Protein AF-A0A7W9HPJ2-F1 (afdb_monomer)

Sequence (156 aa):
MDQEAGVPGGTASNYFANRDDLLRQVGEYVHVRLAPSAQRLAKTMAAPPDKSLVERLLRDLLERLQVDRTGYLALLELRLEATRRPELQAALTKTISDNLEQNVRFHLDAGLPGDRTTVVSLYLAMSGMIVEHLTLPEVLPEDEMKELITALVDRT

Nearest PDB structures (foldseek):
  2qko-assembly1_A  TM=9.510E-01  e=1.483E-08  Rhodococcus jostii RHA1
  2np5-assembly3_D  TM=5.559E-01  e=4.036E-01  Rhodococcus jostii RHA1

Structure (mmCIF, N/CA/C/O backbone):
data_AF-A0A7W9HPJ2-F1
#
_entry.id   AF-A0A7W9HPJ2-F1
#
loop_
_atom_site.group_PDB
_atom_site.id
_atom_site.type_symbol
_atom_site.label_atom_id
_atom_site.label_alt_id
_atom_site.label_comp_id
_atom_site.label_asym_id
_atom_site.label_entity_id
_atom_site.label_seq_id
_atom_site.pdbx_PDB_ins_code
_atom_site.Cartn_x
_atom_site.Cartn_y
_atom_site.Cartn_z
_atom_site.occupancy
_atom_site.B_iso_or_equiv
_atom_site.auth_seq_id
_atom_site.auth_comp_id
_atom_site.auth_asym_id
_atom_site.auth_atom_id
_atom_site.pdbx_PDB_model_num
ATOM 1 N N . MET A 1 1 ? 22.615 -0.096 -14.822 1.00 64.62 1 MET A N 1
ATOM 2 C CA . MET A 1 1 ? 22.209 -1.192 -13.915 1.00 64.62 1 MET A CA 1
ATOM 3 C C . MET A 1 1 ? 23.375 -1.618 -13.049 1.00 64.62 1 MET A C 1
ATOM 5 O O . MET A 1 1 ? 23.322 -1.319 -11.871 1.00 64.62 1 MET A O 1
ATOM 9 N N . ASP A 1 2 ? 24.452 -2.176 -13.610 1.00 70.62 2 ASP A N 1
ATOM 10 C CA . ASP A 1 2 ? 25.622 -2.578 -12.803 1.00 70.62 2 ASP A CA 1
ATOM 11 C C . ASP A 1 2 ? 26.280 -1.414 -12.057 1.00 70.62 2 ASP A C 1
ATOM 13 O O . ASP A 1 2 ? 26.583 -1.518 -10.874 1.00 70.62 2 ASP A O 1
ATOM 17 N N . GLN A 1 3 ? 26.399 -0.265 -12.726 1.00 67.25 3 GLN A N 1
ATOM 18 C CA . GLN A 1 3 ? 26.944 0.957 -12.136 1.00 67.25 3 GLN A CA 1
ATOM 19 C C . GLN A 1 3 ? 26.090 1.499 -10.974 1.00 67.25 3 GLN A C 1
ATOM 21 O O . GLN A 1 3 ? 26.642 1.886 -9.952 1.00 67.25 3 GLN A O 1
ATOM 26 N N . GLU A 1 4 ? 24.759 1.471 -11.104 1.00 75.06 4 GLU A N 1
ATOM 27 C CA . GLU A 1 4 ? 23.815 1.885 -10.047 1.00 75.06 4 GLU A CA 1
ATOM 28 C C . GLU A 1 4 ? 23.811 0.908 -8.863 1.00 75.06 4 GLU A C 1
ATOM 30 O O . GLU A 1 4 ? 23.658 1.305 -7.714 1.00 75.06 4 GLU A O 1
ATOM 35 N N . ALA A 1 5 ? 24.010 -0.384 -9.134 1.00 65.69 5 ALA A N 1
ATOM 36 C CA . ALA A 1 5 ? 24.115 -1.418 -8.110 1.00 65.69 5 ALA A CA 1
ATOM 37 C C . ALA A 1 5 ? 25.520 -1.501 -7.476 1.00 65.69 5 ALA A C 1
ATOM 39 O O . ALA A 1 5 ? 25.726 -2.300 -6.565 1.00 65.69 5 ALA A O 1
ATOM 40 N N . GLY A 1 6 ? 26.489 -0.701 -7.945 1.00 67.12 6 GLY A N 1
ATOM 41 C CA . GLY A 1 6 ? 27.873 -0.729 -7.463 1.00 67.12 6 GLY A CA 1
ATOM 42 C C . GLY A 1 6 ? 28.598 -2.055 -7.723 1.00 67.12 6 GLY A C 1
ATOM 43 O O . GLY A 1 6 ? 29.572 -2.366 -7.039 1.00 67.12 6 GLY A O 1
ATOM 44 N N . VAL A 1 7 ? 28.120 -2.851 -8.683 1.00 65.25 7 VAL A N 1
ATOM 45 C CA . VAL A 1 7 ? 28.662 -4.176 -9.019 1.00 65.25 7 VAL A CA 1
ATOM 46 C C . VAL A 1 7 ? 29.488 -4.123 -10.310 1.00 65.25 7 VAL A C 1
ATOM 48 O O . VAL A 1 7 ? 29.329 -3.196 -11.111 1.00 65.25 7 VAL A O 1
ATOM 51 N N . PRO A 1 8 ? 30.380 -5.104 -10.550 1.00 80.62 8 PRO A N 1
ATOM 52 C CA . PRO A 1 8 ? 31.136 -5.179 -11.797 1.00 80.62 8 PRO A CA 1
ATOM 53 C C . PRO A 1 8 ? 30.229 -5.169 -13.035 1.00 80.62 8 PRO A C 1
ATOM 55 O O . PRO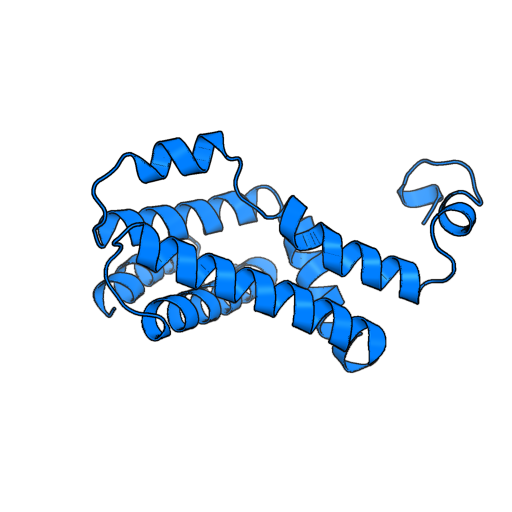 A 1 8 ? 29.143 -5.755 -13.034 1.00 80.62 8 PRO A O 1
ATOM 58 N N . GLY A 1 9 ? 30.695 -4.539 -14.114 1.00 65.56 9 GLY A N 1
ATOM 59 C CA . GLY A 1 9 ? 29.979 -4.523 -15.391 1.00 65.56 9 GLY A CA 1
ATOM 60 C C . GLY A 1 9 ? 29.732 -5.938 -15.926 1.00 65.56 9 GLY A C 1
ATOM 61 O O . GLY A 1 9 ? 30.637 -6.769 -15.924 1.00 65.56 9 GLY A O 1
ATOM 62 N N . GLY A 1 10 ? 28.505 -6.205 -16.375 1.00 75.81 10 GLY A N 1
ATOM 63 C CA . GLY A 1 10 ? 28.037 -7.515 -16.831 1.00 75.81 10 GLY A CA 1
ATOM 64 C C . GLY A 1 10 ? 27.334 -8.350 -15.756 1.00 75.81 10 GLY A C 1
ATOM 65 O O . GLY A 1 10 ? 26.808 -9.412 -16.081 1.00 75.81 10 GLY A O 1
ATOM 66 N N . THR A 1 11 ? 27.275 -7.891 -14.499 1.00 70.81 11 THR A N 1
ATOM 67 C CA . THR A 1 11 ? 26.613 -8.634 -13.411 1.00 70.81 11 THR A CA 1
ATOM 68 C C . THR A 1 11 ? 25.118 -8.793 -13.681 1.00 70.81 11 THR A C 1
ATOM 70 O O . THR A 1 11 ? 24.607 -9.904 -13.617 1.00 70.81 11 THR A O 1
ATOM 73 N N . ALA A 1 12 ? 24.414 -7.732 -14.068 1.00 67.19 12 ALA A N 1
ATOM 74 C CA . ALA A 1 12 ? 22.993 -7.777 -14.391 1.00 67.19 12 ALA A CA 1
ATOM 75 C C . ALA A 1 12 ? 22.700 -8.783 -15.512 1.00 67.19 12 ALA A C 1
ATOM 77 O O . ALA A 1 12 ? 21.758 -9.556 -15.395 1.00 67.19 12 ALA A O 1
ATOM 78 N N . SER A 1 13 ? 23.544 -8.850 -16.544 1.00 71.69 13 SER A N 1
ATOM 79 C CA . SER A 1 13 ? 23.391 -9.813 -17.643 1.00 71.69 13 SER A CA 1
ATOM 80 C C . SER A 1 13 ? 23.591 -11.275 -17.217 1.00 71.69 13 SER A C 1
ATOM 82 O O . SER A 1 13 ? 23.129 -12.172 -17.914 1.00 71.69 13 SER A O 1
ATOM 84 N N . ASN A 1 14 ? 24.254 -11.529 -16.080 1.00 73.25 14 ASN A N 1
ATOM 85 C CA . ASN A 1 14 ? 24.398 -12.874 -15.510 1.00 73.25 14 ASN A CA 1
ATOM 86 C C . ASN A 1 14 ? 23.179 -13.305 -14.677 1.00 73.25 14 ASN A C 1
ATOM 88 O O . ASN A 1 14 ? 22.970 -14.502 -14.494 1.00 73.25 14 ASN A O 1
ATOM 92 N N . TYR A 1 15 ? 22.400 -12.352 -14.157 1.00 69.19 15 TYR A N 1
ATOM 93 C CA . TYR A 1 15 ? 21.244 -12.617 -13.287 1.00 69.19 15 TYR A CA 1
ATOM 94 C C . TYR A 1 15 ? 19.893 -12.392 -13.976 1.00 69.19 15 TYR A C 1
ATOM 96 O O . TYR A 1 15 ? 18.887 -12.937 -13.527 1.00 69.19 15 TYR A O 1
ATOM 104 N N . PHE A 1 16 ? 19.866 -11.622 -15.064 1.00 75.56 16 PHE A N 1
ATOM 105 C CA . PHE A 1 16 ? 18.656 -11.286 -15.804 1.00 75.56 16 PHE A CA 1
ATOM 106 C C . PHE A 1 16 ? 18.867 -11.566 -17.284 1.00 75.56 16 PHE A C 1
ATOM 108 O O . PHE A 1 16 ? 19.753 -10.990 -17.919 1.00 75.56 16 PHE A O 1
ATOM 115 N N . ALA A 1 17 ? 18.020 -12.428 -17.848 1.00 73.12 17 ALA A N 1
ATOM 116 C CA . ALA A 1 17 ? 18.136 -12.819 -19.252 1.00 73.12 17 ALA A CA 1
ATOM 117 C C . ALA A 1 17 ? 17.894 -11.636 -20.209 1.00 73.12 17 ALA A C 1
ATOM 119 O O . ALA A 1 17 ? 18.455 -11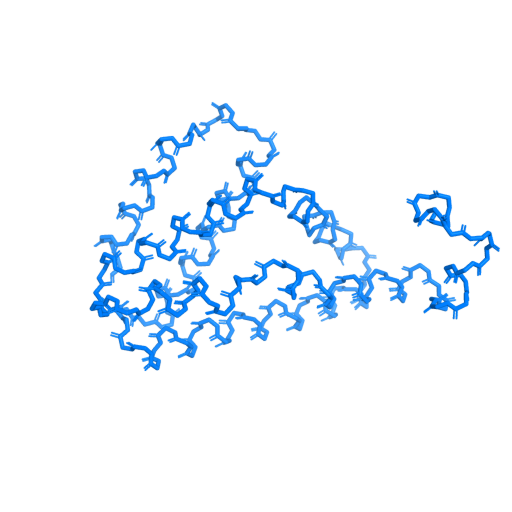.583 -21.303 1.00 73.12 17 ALA A O 1
ATOM 120 N N . ASN A 1 18 ? 17.045 -10.687 -19.805 1.00 75.06 18 ASN A N 1
ATOM 121 C CA . ASN A 1 18 ? 16.773 -9.433 -20.502 1.00 75.06 18 ASN A CA 1
ATOM 122 C C . ASN A 1 18 ? 16.097 -8.425 -19.545 1.00 75.06 18 ASN A C 1
ATOM 124 O O . ASN A 1 18 ? 15.850 -8.716 -18.373 1.00 75.06 18 ASN A O 1
ATOM 128 N N . ARG A 1 19 ? 15.781 -7.223 -20.048 1.00 74.69 19 ARG A N 1
ATOM 129 C CA . ARG A 1 19 ? 15.110 -6.165 -19.269 1.00 74.69 19 ARG A CA 1
ATOM 130 C C . ARG A 1 19 ? 13.745 -6.602 -18.725 1.00 74.69 19 ARG A C 1
ATOM 132 O O . ARG A 1 19 ? 13.355 -6.145 -17.656 1.00 74.69 19 ARG A O 1
ATOM 139 N N . ASP A 1 20 ? 13.034 -7.467 -19.435 1.00 70.06 20 ASP A N 1
ATOM 140 C CA . ASP A 1 20 ? 11.678 -7.881 -19.070 1.00 70.06 20 ASP A CA 1
ATOM 141 C C . ASP A 1 20 ? 11.717 -8.900 -17.932 1.00 70.06 20 ASP A C 1
ATOM 143 O O . ASP A 1 20 ? 10.932 -8.798 -16.991 1.00 70.06 20 ASP A O 1
ATOM 147 N N . ASP A 1 21 ? 12.710 -9.791 -17.947 1.00 73.44 21 ASP A N 1
ATOM 148 C CA . ASP A 1 21 ? 12.997 -10.711 -16.848 1.00 73.44 21 ASP A CA 1
ATOM 149 C C . ASP A 1 21 ? 13.376 -9.965 -15.559 1.00 73.44 21 ASP A C 1
ATOM 151 O O . ASP A 1 21 ? 12.863 -10.278 -14.484 1.00 73.44 21 ASP A O 1
ATOM 155 N N . LEU A 1 22 ? 14.182 -8.904 -15.661 1.00 77.69 22 LEU A N 1
ATOM 156 C CA . LEU A 1 22 ? 14.455 -8.025 -14.522 1.00 77.69 22 LEU A CA 1
ATOM 157 C C . LEU A 1 22 ? 13.177 -7.367 -13.986 1.00 77.69 22 LEU A C 1
ATOM 159 O O . LEU A 1 22 ? 12.919 -7.425 -12.787 1.00 77.69 22 LEU A O 1
ATOM 163 N N . LEU A 1 23 ? 12.377 -6.727 -14.847 1.00 73.25 23 LEU A N 1
ATOM 164 C CA . LEU A 1 23 ? 11.165 -6.021 -14.411 1.00 73.25 23 LEU A CA 1
ATOM 165 C C . LEU A 1 23 ? 10.155 -6.976 -13.764 1.00 73.25 23 LEU A C 1
ATOM 167 O O . LEU A 1 23 ? 9.526 -6.616 -12.768 1.00 73.25 23 LEU A O 1
ATOM 171 N N . ARG A 1 24 ? 10.044 -8.204 -14.284 1.00 74.19 24 ARG A N 1
ATOM 172 C CA . ARG A 1 24 ? 9.245 -9.277 -13.685 1.00 74.19 24 ARG A CA 1
ATOM 173 C C . ARG A 1 24 ? 9.730 -9.609 -12.272 1.00 74.19 24 ARG A C 1
ATOM 175 O O . ARG A 1 24 ? 8.927 -9.581 -11.343 1.00 74.19 24 ARG A O 1
ATOM 182 N N . GLN A 1 25 ? 11.029 -9.859 -12.093 1.00 74.50 25 GLN A N 1
ATOM 183 C CA . GLN A 1 25 ? 11.605 -10.184 -10.782 1.00 74.50 25 GLN A CA 1
ATOM 184 C C . GLN A 1 25 ? 11.470 -9.028 -9.776 1.00 74.50 25 GLN A C 1
ATOM 186 O O . GLN A 1 25 ? 11.180 -9.257 -8.601 1.00 74.50 25 GLN A O 1
ATOM 191 N N . VAL A 1 26 ? 11.601 -7.772 -10.219 1.00 76.88 26 VAL A N 1
ATOM 192 C CA . VAL A 1 26 ? 11.339 -6.606 -9.356 1.00 76.88 26 VAL A CA 1
ATOM 193 C C . VAL A 1 26 ? 9.861 -6.549 -8.951 1.00 76.88 26 VAL A C 1
ATOM 195 O O . VAL A 1 26 ? 9.565 -6.307 -7.780 1.00 76.88 26 VAL A O 1
ATOM 198 N N . GLY A 1 27 ? 8.933 -6.819 -9.876 1.00 68.75 27 GLY A N 1
ATOM 199 C CA . GLY A 1 27 ? 7.497 -6.895 -9.586 1.00 68.75 27 GLY A CA 1
ATOM 200 C C . GLY A 1 27 ? 7.126 -7.983 -8.569 1.00 68.75 27 GLY A C 1
ATOM 201 O O . GLY A 1 27 ? 6.198 -7.797 -7.785 1.00 68.75 27 GLY A O 1
ATOM 202 N N . GLU A 1 28 ? 7.867 -9.091 -8.530 1.00 71.50 28 GLU A N 1
ATOM 203 C CA . GLU A 1 28 ? 7.722 -10.145 -7.514 1.00 71.50 28 GLU A CA 1
ATOM 204 C C . GLU A 1 28 ? 8.303 -9.716 -6.152 1.00 71.50 28 GLU A C 1
ATOM 206 O O . GLU A 1 28 ? 7.688 -9.944 -5.109 1.00 71.50 28 GLU A O 1
ATOM 211 N N . TYR A 1 29 ? 9.458 -9.043 -6.143 1.00 75.25 29 TYR A N 1
ATOM 212 C CA . TYR A 1 29 ? 10.165 -8.676 -4.910 1.00 75.25 29 TYR A CA 1
ATOM 213 C C . TYR A 1 29 ? 9.600 -7.436 -4.199 1.00 75.25 29 TYR A C 1
ATOM 215 O O . TYR A 1 29 ? 9.707 -7.315 -2.975 1.00 75.25 29 TYR A O 1
ATOM 223 N N . VAL A 1 30 ? 8.984 -6.503 -4.931 1.00 71.88 30 VAL A N 1
ATOM 224 C CA . VAL A 1 30 ? 8.523 -5.220 -4.374 1.00 71.88 30 VAL A CA 1
ATOM 225 C C . VAL A 1 30 ? 7.557 -5.402 -3.198 1.00 71.88 30 VAL A C 1
ATOM 227 O O . VAL A 1 30 ? 7.656 -4.686 -2.207 1.00 71.88 30 VAL A O 1
ATOM 230 N N . HIS A 1 31 ? 6.697 -6.422 -3.222 1.00 68.56 31 HIS A N 1
ATOM 231 C CA . HIS A 1 31 ? 5.788 -6.707 -2.109 1.00 68.56 31 HIS A CA 1
ATOM 232 C C . HIS A 1 31 ? 6.500 -7.242 -0.862 1.00 68.56 31 HIS A C 1
ATOM 234 O O . HIS A 1 31 ? 6.098 -6.907 0.250 1.00 68.56 31 HIS A O 1
ATOM 240 N N . VAL A 1 32 ? 7.577 -8.017 -1.029 1.00 71.62 32 VAL A N 1
ATOM 241 C CA . VAL A 1 32 ? 8.409 -8.490 0.091 1.00 71.62 32 VAL A CA 1
ATOM 242 C C . VAL A 1 32 ? 9.089 -7.307 0.773 1.00 71.62 32 VAL A C 1
ATOM 244 O O . VAL A 1 32 ? 9.103 -7.225 1.998 1.00 71.62 32 VAL A O 1
ATOM 247 N N . ARG A 1 33 ? 9.599 -6.359 -0.021 1.00 75.88 33 ARG A N 1
ATOM 248 C CA . ARG A 1 33 ? 10.235 -5.135 0.480 1.00 75.88 33 ARG A CA 1
ATOM 249 C C . ARG A 1 33 ? 9.259 -4.235 1.244 1.00 75.88 33 ARG A C 1
ATOM 251 O O . ARG A 1 33 ? 9.636 -3.657 2.257 1.00 75.88 33 ARG A O 1
ATOM 258 N N . LEU A 1 34 ? 8.018 -4.126 0.769 1.00 72.50 34 LEU A N 1
ATOM 259 C CA . LEU A 1 34 ? 7.005 -3.235 1.345 1.00 72.50 34 LEU A CA 1
ATOM 260 C C . LEU A 1 34 ? 6.220 -3.858 2.516 1.00 72.50 34 LEU A C 1
ATOM 262 O O . LEU A 1 34 ? 5.507 -3.145 3.232 1.00 72.50 34 LEU A O 1
ATOM 266 N N . ALA A 1 35 ? 6.337 -5.170 2.738 1.00 76.19 35 ALA A N 1
ATOM 267 C CA . ALA A 1 35 ? 5.676 -5.861 3.840 1.00 76.19 35 ALA A CA 1
ATOM 268 C C . ALA A 1 35 ? 6.164 -5.346 5.214 1.00 76.19 35 ALA A C 1
ATOM 270 O O . ALA A 1 35 ? 7.341 -5.015 5.383 1.00 76.19 35 ALA A O 1
ATOM 271 N N . PRO A 1 36 ? 5.284 -5.257 6.232 1.00 78.44 36 PRO A N 1
ATOM 272 C CA . PRO A 1 36 ? 5.716 -4.886 7.574 1.00 78.44 36 PRO A CA 1
ATOM 273 C C . PRO A 1 36 ? 6.625 -5.974 8.157 1.00 78.44 36 PRO A C 1
ATOM 275 O O . PRO A 1 36 ? 6.470 -7.160 7.866 1.00 78.44 36 PRO A O 1
ATOM 278 N N . SER A 1 37 ? 7.547 -5.592 9.046 1.00 80.38 37 SER A N 1
ATOM 279 C CA . SER A 1 37 ? 8.309 -6.595 9.792 1.00 80.38 37 SER A CA 1
ATOM 280 C C . SER A 1 37 ? 7.373 -7.404 10.693 1.00 80.38 37 SER A C 1
ATOM 282 O O . SER A 1 37 ? 6.494 -6.840 11.349 1.00 80.38 37 SER A O 1
ATOM 284 N N . ALA A 1 38 ? 7.598 -8.719 10.779 1.00 80.62 38 ALA A N 1
ATOM 285 C CA . ALA A 1 38 ? 6.771 -9.619 11.587 1.00 80.62 38 ALA A CA 1
ATOM 286 C C . ALA A 1 38 ? 6.656 -9.158 13.053 1.00 80.62 38 ALA A C 1
ATOM 288 O O . ALA A 1 38 ? 5.586 -9.232 13.648 1.00 80.62 38 ALA A O 1
ATOM 289 N N . GLN A 1 39 ? 7.737 -8.605 13.616 1.00 83.44 39 GLN A N 1
ATOM 290 C CA . GLN A 1 39 ? 7.747 -8.066 14.978 1.00 83.44 39 GLN A CA 1
ATOM 291 C C . GLN A 1 39 ? 6.830 -6.846 15.147 1.00 83.44 39 GLN A C 1
ATOM 293 O O . GLN A 1 39 ? 6.134 -6.747 16.156 1.00 83.44 39 GLN A O 1
ATOM 298 N N . ARG A 1 40 ? 6.816 -5.917 14.177 1.00 84.00 40 ARG A N 1
ATOM 299 C CA . ARG A 1 40 ? 5.923 -4.749 14.228 1.00 84.00 40 ARG A CA 1
ATOM 300 C C . ARG A 1 40 ? 4.470 -5.184 14.108 1.00 84.00 40 ARG A C 1
ATOM 302 O O . ARG A 1 40 ? 3.664 -4.798 14.945 1.00 84.00 40 ARG A O 1
ATOM 309 N N . LEU A 1 41 ? 4.178 -6.062 13.148 1.00 86.00 41 LEU A N 1
ATOM 310 C CA . LEU A 1 41 ? 2.832 -6.593 12.958 1.00 86.00 41 LEU A CA 1
ATOM 311 C C . LEU A 1 41 ? 2.324 -7.311 14.218 1.00 86.00 41 LEU A C 1
ATOM 313 O O . LEU A 1 41 ? 1.226 -7.021 14.676 1.00 86.00 41 LEU A O 1
ATOM 317 N N . ALA A 1 42 ? 3.137 -8.177 14.831 1.00 87.44 42 ALA A N 1
ATOM 318 C CA . ALA A 1 42 ? 2.766 -8.883 16.059 1.00 87.44 42 ALA A CA 1
ATOM 319 C C . ALA A 1 42 ? 2.471 -7.929 17.229 1.00 87.44 42 ALA A C 1
ATOM 321 O O . ALA A 1 42 ? 1.538 -8.163 17.993 1.00 87.44 42 ALA A O 1
ATOM 322 N N . LYS A 1 43 ? 3.240 -6.839 17.360 1.00 88.88 43 LYS A N 1
ATOM 323 C CA . LYS A 1 43 ? 3.002 -5.819 18.389 1.00 88.88 43 LYS A CA 1
ATOM 324 C C . LYS A 1 43 ? 1.668 -5.102 18.170 1.00 88.88 43 LYS A C 1
ATOM 326 O O . LYS A 1 43 ? 0.916 -4.944 19.127 1.00 88.88 43 LYS A O 1
ATOM 331 N N . THR A 1 44 ? 1.372 -4.689 16.938 1.00 88.62 44 THR A N 1
ATOM 332 C CA . THR A 1 44 ? 0.111 -4.007 16.602 1.00 88.62 44 THR A CA 1
ATOM 333 C C . THR A 1 44 ? -1.088 -4.940 16.817 1.00 88.62 44 THR A C 1
ATOM 335 O O . THR A 1 44 ? -2.074 -4.541 17.433 1.00 88.62 44 THR A O 1
ATOM 338 N N . MET A 1 45 ? -0.963 -6.213 16.428 1.00 91.44 45 MET A N 1
ATOM 339 C CA . MET A 1 45 ? -2.010 -7.238 16.562 1.00 91.44 45 MET A CA 1
ATOM 340 C C . MET A 1 45 ? -2.268 -7.729 17.994 1.00 91.44 45 MET A C 1
ATOM 342 O O . MET A 1 45 ? -3.181 -8.521 18.203 1.00 91.44 45 MET A O 1
ATOM 346 N N . ALA A 1 46 ? -1.506 -7.271 18.991 1.00 91.62 46 ALA A N 1
ATOM 347 C CA . ALA A 1 46 ? -1.785 -7.573 20.397 1.00 91.62 46 ALA A CA 1
ATOM 348 C C . ALA A 1 46 ? -2.999 -6.799 20.953 1.00 91.62 46 ALA A C 1
ATOM 350 O O . ALA A 1 46 ? -3.481 -7.107 22.043 1.00 91.62 46 ALA A O 1
ATOM 351 N N . ALA A 1 47 ? -3.472 -5.775 20.237 1.00 92.44 47 ALA A N 1
ATOM 352 C CA . ALA A 1 47 ? -4.654 -5.012 20.613 1.00 92.44 47 ALA A CA 1
ATOM 353 C C . ALA A 1 47 ? -5.962 -5.745 20.233 1.00 92.44 47 ALA A C 1
ATOM 355 O O . ALA A 1 47 ? -5.938 -6.634 19.382 1.00 92.44 47 ALA A O 1
ATOM 356 N N . PRO A 1 48 ? -7.114 -5.371 20.824 1.00 93.38 48 PRO A N 1
ATOM 357 C CA . PRO A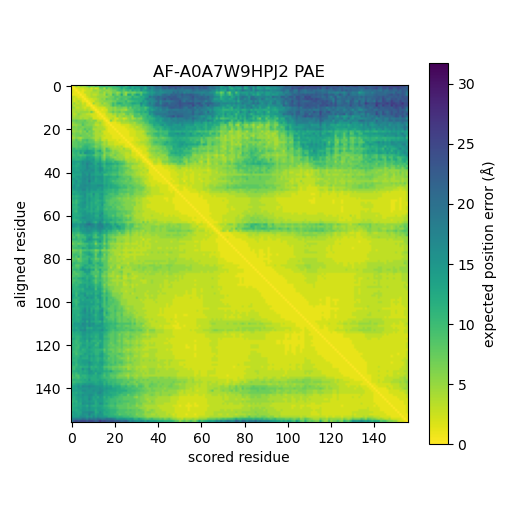 1 48 ? -8.406 -5.951 20.462 1.00 93.38 48 PRO A CA 1
ATOM 358 C C . PRO A 1 48 ? -8.727 -5.791 18.965 1.00 93.38 48 PRO A C 1
ATOM 360 O O . PRO A 1 48 ? -8.394 -4.749 18.392 1.00 93.38 48 PRO A O 1
ATOM 363 N N . PRO A 1 49 ? -9.392 -6.779 18.333 1.00 93.31 49 PRO A N 1
ATOM 364 C CA . PRO A 1 49 ? -9.749 -6.742 16.917 1.00 93.31 49 PRO A CA 1
ATOM 365 C C . PRO A 1 49 ? -10.962 -5.839 16.666 1.00 93.31 49 PRO A C 1
ATOM 367 O O . PRO A 1 49 ? -12.058 -6.288 16.347 1.00 93.31 49 PRO A O 1
ATOM 370 N N . ASP A 1 50 ? -10.765 -4.538 16.850 1.00 94.75 50 ASP A N 1
ATOM 371 C CA . ASP A 1 50 ? -11.773 -3.502 16.657 1.00 94.75 50 ASP A CA 1
ATOM 372 C C . ASP A 1 50 ? -11.358 -2.494 15.572 1.00 94.75 50 ASP A C 1
ATOM 374 O O . ASP A 1 50 ? -10.293 -2.587 14.955 1.00 94.75 50 ASP A O 1
ATOM 378 N N . LYS A 1 51 ? -12.219 -1.501 15.331 1.00 94.06 51 LYS A N 1
ATOM 379 C CA . LYS A 1 51 ? -11.963 -0.426 14.363 1.00 94.06 51 LYS A CA 1
ATOM 380 C C . LYS A 1 51 ? -10.677 0.342 14.675 1.00 94.06 51 LYS A C 1
ATOM 382 O O . LYS A 1 51 ? -9.934 0.680 13.760 1.00 94.06 51 LYS A O 1
ATOM 387 N N . SER A 1 52 ? -10.351 0.544 15.952 1.00 94.81 52 SER A N 1
ATOM 388 C CA . SER A 1 52 ? -9.118 1.235 16.339 1.00 94.81 52 SER A CA 1
ATOM 389 C C . SER A 1 52 ? -7.867 0.454 15.921 1.00 94.81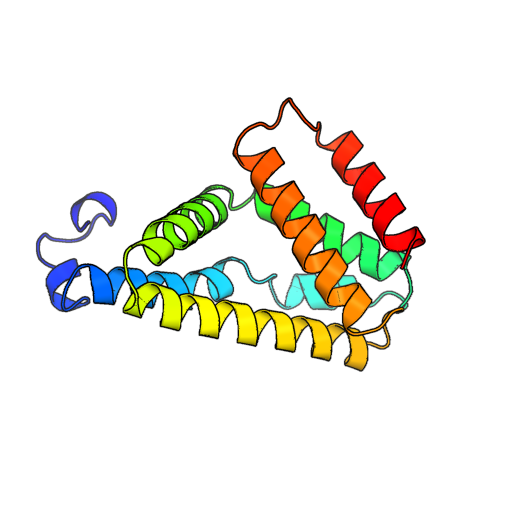 52 SER A C 1
ATOM 391 O O . SER A 1 52 ? -6.839 1.057 15.617 1.00 94.81 52 SER A O 1
ATOM 393 N N . LEU A 1 53 ? -7.933 -0.883 15.880 1.00 94.81 53 LEU A N 1
ATOM 394 C CA . LEU A 1 53 ? -6.836 -1.703 15.368 1.00 94.81 53 LEU A CA 1
ATOM 395 C C . LEU A 1 53 ? -6.695 -1.572 13.850 1.00 94.81 53 LEU A C 1
ATOM 397 O O . LEU A 1 53 ? -5.575 -1.409 13.369 1.00 94.81 53 LEU A O 1
ATOM 401 N N . VAL A 1 54 ? -7.804 -1.567 13.108 1.00 94.00 54 VAL A N 1
ATOM 402 C CA . VAL A 1 54 ? -7.778 -1.307 11.658 1.00 94.00 54 VAL A CA 1
ATOM 403 C C . VAL A 1 54 ? -7.141 0.055 11.376 1.00 94.00 54 VAL A C 1
ATOM 405 O O . VAL A 1 54 ? -6.221 0.151 10.568 1.00 94.00 54 VAL A O 1
ATOM 408 N N . GLU A 1 55 ? -7.551 1.095 12.100 1.00 95.31 55 GLU A N 1
ATOM 409 C CA . GLU A 1 55 ? -6.983 2.436 11.967 1.00 95.31 55 GLU A CA 1
ATOM 410 C C . GLU A 1 55 ? -5.470 2.456 12.235 1.00 95.31 55 GLU A C 1
ATOM 412 O O . GLU A 1 55 ? -4.707 3.011 11.441 1.00 95.31 55 GLU A O 1
ATOM 417 N N . ARG A 1 56 ? -5.013 1.800 13.313 1.00 94.00 56 ARG A N 1
ATOM 418 C CA . ARG A 1 56 ? -3.580 1.664 13.623 1.00 94.00 56 ARG A CA 1
ATOM 419 C C . ARG A 1 56 ? -2.813 0.984 12.489 1.00 94.00 56 ARG A C 1
ATOM 421 O O . ARG A 1 56 ? -1.763 1.479 12.102 1.00 94.00 56 ARG A O 1
ATOM 428 N N . LEU A 1 57 ? -3.345 -0.095 11.913 1.00 92.25 57 LEU A N 1
ATOM 429 C CA . LEU A 1 57 ? -2.704 -0.801 10.795 1.00 92.25 57 LEU A CA 1
ATOM 430 C C . LEU A 1 57 ? -2.552 0.089 9.547 1.00 92.25 57 LEU A C 1
ATOM 432 O O . LEU A 1 57 ? -1.533 0.013 8.855 1.00 92.25 57 LEU A O 1
ATOM 436 N N . LEU A 1 58 ? -3.539 0.944 9.261 1.00 92.50 58 LEU A N 1
ATOM 437 C CA . LEU A 1 58 ? -3.489 1.884 8.135 1.00 92.50 58 LEU A CA 1
ATOM 438 C C . LEU A 1 58 ? -2.510 3.040 8.391 1.00 92.50 58 LEU A C 1
ATOM 440 O O . LEU A 1 58 ? -1.776 3.436 7.485 1.00 92.50 58 LEU A O 1
ATOM 444 N N . ARG A 1 59 ? -2.436 3.542 9.628 1.00 91.62 59 ARG A N 1
ATOM 445 C CA . ARG A 1 59 ? -1.433 4.540 10.036 1.00 91.62 59 ARG A CA 1
ATOM 446 C C . ARG A 1 59 ? -0.013 3.970 9.965 1.00 91.62 59 ARG A C 1
ATOM 448 O O . ARG A 1 59 ? 0.854 4.591 9.359 1.00 91.62 59 ARG A O 1
ATOM 455 N N . ASP A 1 60 ? 0.196 2.743 10.445 1.00 89.94 60 ASP A N 1
ATOM 456 C CA . ASP A 1 60 ? 1.472 2.019 10.332 1.00 89.94 60 ASP A CA 1
ATOM 457 C C . ASP A 1 60 ? 1.887 1.813 8.859 1.00 89.94 60 ASP A C 1
ATOM 459 O O . ASP A 1 60 ? 3.075 1.737 8.531 1.00 89.94 60 ASP A O 1
ATOM 463 N N . LEU A 1 61 ? 0.925 1.675 7.937 1.00 87.38 61 LEU A N 1
ATOM 464 C CA . LEU A 1 61 ? 1.200 1.633 6.497 1.00 87.38 61 LEU A CA 1
ATOM 465 C C . LEU A 1 61 ? 1.712 2.985 5.978 1.00 87.38 61 LEU A C 1
ATOM 467 O O . LEU A 1 61 ? 2.704 3.001 5.247 1.00 87.38 61 LEU A O 1
ATOM 471 N N . LEU A 1 62 ? 1.089 4.093 6.385 1.00 86.00 62 LEU A N 1
ATOM 472 C CA . LEU A 1 62 ? 1.518 5.444 6.012 1.00 86.00 62 LEU A CA 1
ATOM 473 C C . LEU A 1 62 ? 2.901 5.792 6.587 1.00 86.00 62 LEU A C 1
ATOM 475 O O . LEU A 1 62 ? 3.737 6.360 5.895 1.00 86.00 62 LEU A O 1
ATOM 479 N N . GLU A 1 63 ? 3.206 5.391 7.818 1.00 86.56 63 GLU A N 1
ATOM 480 C CA . GLU A 1 63 ? 4.538 5.612 8.395 1.00 86.56 63 GLU A CA 1
ATOM 481 C C . GLU A 1 63 ? 5.627 4.843 7.635 1.00 86.56 63 GLU A C 1
ATOM 483 O O . GLU A 1 63 ? 6.708 5.368 7.360 1.00 86.56 63 GLU A O 1
ATOM 488 N N . ARG A 1 64 ? 5.344 3.598 7.230 1.00 84.69 64 ARG A N 1
ATOM 489 C CA . ARG A 1 64 ? 6.279 2.803 6.416 1.00 84.69 64 ARG A CA 1
ATOM 490 C C . ARG A 1 64 ? 6.525 3.416 5.042 1.00 84.69 64 ARG A C 1
ATOM 492 O O . ARG A 1 64 ? 7.641 3.305 4.537 1.00 84.69 64 ARG A O 1
ATOM 499 N N . LEU A 1 65 ? 5.522 4.070 4.457 1.00 80.50 65 LEU A N 1
ATOM 500 C CA . LEU A 1 65 ? 5.670 4.815 3.206 1.00 80.50 65 LEU A CA 1
ATOM 501 C C . LEU A 1 65 ? 6.751 5.896 3.315 1.00 80.50 65 LEU A C 1
ATOM 503 O O . LEU A 1 65 ? 7.562 6.032 2.402 1.00 80.50 65 LEU A O 1
ATOM 507 N N . GLN A 1 66 ? 6.792 6.628 4.431 1.00 78.38 66 GLN A N 1
ATOM 508 C CA . GLN A 1 66 ? 7.791 7.681 4.651 1.00 78.38 66 GLN A CA 1
ATOM 509 C C . GLN A 1 66 ? 9.213 7.116 4.708 1.00 78.38 66 GLN A C 1
ATOM 511 O O . GLN A 1 66 ? 10.161 7.754 4.254 1.00 78.38 66 GLN A O 1
ATOM 516 N N . VAL A 1 67 ? 9.362 5.902 5.243 1.00 81.31 67 VAL A N 1
ATOM 517 C CA . VAL A 1 67 ? 10.662 5.233 5.373 1.00 81.31 67 VAL A CA 1
ATOM 518 C C . VAL A 1 67 ? 11.154 4.672 4.035 1.00 81.31 67 VAL A C 1
ATOM 520 O O . VAL A 1 67 ? 12.352 4.724 3.770 1.00 81.31 67 VAL A O 1
ATOM 523 N N . ASP A 1 68 ? 10.262 4.157 3.181 1.00 80.62 68 ASP A N 1
ATOM 524 C CA . ASP A 1 68 ? 10.630 3.551 1.891 1.00 80.62 68 ASP A CA 1
ATOM 525 C C . ASP A 1 68 ? 9.915 4.189 0.691 1.00 80.62 68 ASP A C 1
ATOM 527 O O . ASP A 1 68 ? 9.298 3.521 -0.145 1.00 80.62 68 ASP A O 1
ATOM 531 N N . ARG A 1 69 ? 10.035 5.516 0.585 1.00 85.69 69 ARG A N 1
ATOM 532 C CA . ARG A 1 69 ? 9.473 6.311 -0.517 1.00 85.69 69 ARG A CA 1
ATOM 533 C C . ARG A 1 69 ? 9.878 5.769 -1.894 1.00 85.69 69 ARG A C 1
ATOM 535 O O . ARG A 1 69 ? 9.049 5.658 -2.796 1.00 85.69 69 ARG A O 1
ATOM 542 N N . THR A 1 70 ? 11.149 5.400 -2.044 1.00 86.12 70 THR A N 1
ATOM 543 C CA . THR A 1 70 ? 11.712 4.884 -3.299 1.00 86.12 70 THR A CA 1
ATOM 544 C C . THR A 1 70 ? 11.068 3.564 -3.716 1.00 86.12 70 THR A C 1
ATOM 546 O O . THR A 1 70 ? 10.785 3.379 -4.898 1.00 86.12 70 THR A O 1
ATOM 549 N N . GLY A 1 71 ? 10.800 2.655 -2.771 1.00 83.81 71 GLY A N 1
ATOM 550 C CA . GLY A 1 71 ? 10.143 1.381 -3.066 1.00 83.81 71 GLY A CA 1
ATOM 551 C C . GLY A 1 71 ? 8.741 1.564 -3.650 1.00 83.81 71 GLY A C 1
ATOM 552 O O . GLY A 1 71 ? 8.390 0.920 -4.640 1.00 83.81 71 GLY A O 1
ATOM 553 N N . TYR A 1 72 ? 7.956 2.486 -3.089 1.00 83.88 72 TYR A N 1
ATOM 554 C CA . TYR A 1 72 ? 6.616 2.766 -3.602 1.00 83.88 72 TYR A CA 1
ATOM 555 C C . TYR A 1 72 ? 6.623 3.526 -4.932 1.00 83.88 72 TYR A C 1
ATOM 557 O O . TYR A 1 72 ? 5.820 3.201 -5.804 1.00 83.88 72 TYR A O 1
ATOM 565 N N . LEU A 1 73 ? 7.536 4.482 -5.136 1.00 90.19 73 LEU A N 1
ATOM 566 C CA . LEU A 1 73 ? 7.691 5.143 -6.439 1.00 90.19 73 LEU A CA 1
ATOM 567 C C . LEU A 1 73 ? 8.057 4.135 -7.537 1.00 90.19 73 LEU A C 1
ATOM 569 O O . LEU A 1 73 ? 7.435 4.137 -8.597 1.00 90.19 73 LEU A O 1
ATOM 573 N N . ALA A 1 74 ? 8.970 3.202 -7.252 1.00 87.19 74 ALA A N 1
ATOM 574 C CA . ALA A 1 74 ? 9.301 2.123 -8.179 1.00 87.19 74 ALA A CA 1
ATOM 575 C C . ALA A 1 74 ? 8.080 1.240 -8.500 1.00 87.19 74 ALA A C 1
ATOM 577 O O . ALA A 1 74 ? 7.872 0.867 -9.654 1.00 87.19 74 ALA A O 1
ATOM 578 N N . LEU A 1 75 ? 7.226 0.938 -7.513 1.00 87.50 75 LEU A N 1
ATOM 579 C CA . LEU A 1 75 ? 5.971 0.219 -7.758 1.00 87.50 75 LEU A CA 1
ATOM 580 C C . LEU A 1 75 ? 5.024 1.005 -8.681 1.00 87.50 75 LEU A C 1
ATOM 582 O O . LEU A 1 75 ? 4.375 0.402 -9.538 1.00 87.50 75 LEU A O 1
ATOM 586 N N . LEU A 1 76 ? 4.937 2.329 -8.530 1.00 91.12 76 LEU A N 1
ATOM 587 C CA . LEU A 1 76 ? 4.129 3.174 -9.414 1.00 91.12 76 LEU A CA 1
ATOM 588 C C . LEU A 1 76 ? 4.669 3.170 -10.846 1.00 91.12 76 LEU A C 1
ATOM 590 O O . LEU A 1 76 ? 3.901 2.958 -11.784 1.00 91.12 76 LEU A O 1
ATOM 594 N N . GLU A 1 77 ? 5.981 3.308 -11.023 1.00 91.81 77 GLU A N 1
ATOM 595 C CA . GLU A 1 77 ? 6.628 3.208 -12.335 1.00 91.81 77 GLU A CA 1
ATOM 596 C C . GLU A 1 77 ? 6.384 1.841 -12.989 1.00 91.81 77 GLU A C 1
ATOM 598 O O . GLU A 1 77 ? 6.026 1.772 -14.166 1.00 91.81 77 GLU A O 1
ATOM 603 N N . LEU A 1 78 ? 6.491 0.750 -12.222 1.00 90.62 78 LEU A N 1
ATOM 604 C CA . LEU A 1 78 ? 6.206 -0.604 -12.704 1.00 90.62 78 LEU A CA 1
ATOM 605 C C . LEU A 1 78 ? 4.749 -0.777 -13.127 1.00 90.62 78 LEU A C 1
ATOM 607 O O . LEU A 1 78 ? 4.489 -1.387 -14.163 1.00 90.62 78 LEU A O 1
ATOM 611 N N . ARG A 1 79 ? 3.796 -0.227 -12.365 1.00 92.25 79 ARG A N 1
ATOM 612 C CA . ARG A 1 79 ? 2.371 -0.246 -12.731 1.00 92.25 79 ARG A CA 1
ATOM 613 C C . ARG A 1 79 ? 2.122 0.488 -14.047 1.00 92.25 79 ARG A C 1
ATOM 615 O O . ARG A 1 79 ? 1.337 0.007 -14.862 1.00 92.25 79 ARG A O 1
ATOM 622 N N . LEU A 1 80 ? 2.800 1.612 -14.280 1.00 95.31 80 LEU A N 1
ATOM 623 C CA . LEU A 1 80 ? 2.704 2.348 -15.541 1.00 95.31 80 LEU A CA 1
ATOM 624 C C . LEU A 1 80 ? 3.352 1.578 -16.700 1.00 95.31 80 LEU A C 1
ATOM 626 O O . LEU A 1 80 ? 2.742 1.458 -17.762 1.00 95.31 80 LEU A O 1
ATOM 630 N N . GLU A 1 81 ? 4.547 1.015 -16.511 1.00 92.56 81 GLU A N 1
ATOM 631 C CA . GLU A 1 81 ? 5.252 0.238 -17.543 1.00 92.56 81 GLU A CA 1
ATOM 632 C C . GLU A 1 81 ? 4.501 -1.053 -17.908 1.00 92.56 81 GLU A C 1
ATOM 634 O O . GLU A 1 81 ? 4.450 -1.434 -19.080 1.00 92.56 81 GLU A O 1
ATOM 639 N N . ALA A 1 82 ? 3.846 -1.694 -16.934 1.00 90.69 82 ALA A N 1
ATOM 640 C CA . ALA A 1 82 ? 3.025 -2.885 -17.143 1.00 90.69 82 ALA A CA 1
ATOM 641 C C . ALA A 1 82 ? 1.928 -2.671 -18.200 1.00 90.69 82 ALA A C 1
ATOM 643 O O . ALA A 1 82 ? 1.615 -3.591 -18.947 1.00 90.69 82 ALA A O 1
ATOM 644 N N . THR A 1 83 ? 1.401 -1.451 -18.356 1.00 95.62 83 THR A N 1
ATOM 645 C CA . THR A 1 83 ? 0.387 -1.143 -19.388 1.00 95.62 83 THR A CA 1
ATOM 646 C C . THR A 1 83 ? 0.886 -1.325 -20.826 1.00 95.62 83 THR A C 1
ATOM 648 O O . THR A 1 83 ? 0.083 -1.406 -21.752 1.00 95.62 83 THR A O 1
ATOM 651 N N . ARG A 1 84 ? 2.208 -1.406 -21.023 1.00 95.06 84 ARG A N 1
ATOM 652 C CA . ARG A 1 84 ? 2.871 -1.527 -22.332 1.00 95.06 84 ARG A CA 1
ATOM 653 C C . ARG A 1 84 ? 3.550 -2.885 -22.524 1.00 95.06 84 ARG A C 1
ATOM 655 O O . ARG A 1 84 ? 4.101 -3.142 -23.590 1.00 95.06 84 ARG A O 1
ATOM 662 N N . ARG A 1 85 ? 3.549 -3.739 -21.494 1.00 91.94 85 ARG A N 1
ATOM 663 C CA . ARG A 1 85 ? 4.288 -5.008 -21.445 1.00 91.94 85 ARG A CA 1
ATOM 664 C C . ARG A 1 85 ? 3.399 -6.118 -20.879 1.00 91.94 85 ARG A C 1
ATOM 666 O O . ARG A 1 85 ? 3.332 -6.259 -19.659 1.00 91.94 85 ARG A O 1
ATOM 673 N N . PRO A 1 86 ? 2.746 -6.927 -21.733 1.00 90.44 86 PRO A N 1
ATOM 674 C CA . PRO A 1 86 ? 1.780 -7.936 -21.289 1.00 90.44 86 PRO A CA 1
ATOM 675 C C . PRO A 1 86 ? 2.335 -8.946 -20.276 1.00 90.44 86 PRO A C 1
ATOM 677 O O . PRO A 1 86 ? 1.648 -9.297 -19.321 1.00 90.44 86 PRO A O 1
ATOM 680 N N . GLU A 1 87 ? 3.587 -9.382 -20.431 1.00 85.06 87 GLU A N 1
ATOM 681 C CA . GLU A 1 87 ? 4.213 -10.330 -19.497 1.00 85.06 87 GLU A CA 1
ATOM 682 C C . GLU A 1 87 ? 4.426 -9.716 -18.105 1.00 85.06 87 GLU A C 1
ATOM 684 O O . GLU A 1 87 ? 4.094 -10.334 -17.092 1.00 85.06 87 GLU A O 1
ATOM 689 N N . LEU A 1 88 ? 4.896 -8.464 -18.048 1.00 85.38 88 LEU A N 1
ATOM 690 C CA . LEU A 1 88 ? 5.015 -7.710 -16.797 1.00 85.38 88 LEU A CA 1
ATOM 691 C C . LEU A 1 88 ? 3.638 -7.459 -16.174 1.00 85.38 88 LEU A C 1
ATOM 693 O O . LEU A 1 88 ? 3.478 -7.602 -14.964 1.00 85.38 88 LEU A O 1
ATOM 697 N N . GLN A 1 89 ? 2.636 -7.121 -16.990 1.00 90.94 89 GLN A N 1
ATOM 698 C CA . GLN A 1 89 ? 1.258 -6.956 -16.535 1.00 90.94 89 GLN A CA 1
ATOM 699 C C . GLN A 1 89 ? 0.726 -8.228 -15.886 1.00 90.94 89 GLN A C 1
ATOM 701 O O . GLN A 1 89 ? 0.153 -8.152 -14.802 1.00 90.94 89 GLN A O 1
ATOM 706 N N . ALA A 1 90 ? 0.924 -9.387 -16.515 1.00 88.06 90 ALA A N 1
ATOM 707 C CA . ALA A 1 90 ? 0.473 -10.668 -15.987 1.00 88.06 90 ALA A CA 1
ATOM 708 C C . ALA A 1 90 ? 1.153 -10.994 -14.649 1.00 88.06 90 ALA A C 1
ATOM 710 O O . ALA A 1 90 ? 0.468 -11.324 -13.679 1.00 88.06 90 ALA A O 1
ATOM 711 N N . ALA A 1 91 ? 2.477 -10.828 -14.571 1.00 85.25 91 ALA A N 1
ATOM 712 C CA . ALA A 1 91 ? 3.235 -11.051 -13.343 1.00 85.25 91 ALA A CA 1
ATOM 713 C C . ALA A 1 91 ? 2.780 -10.117 -12.211 1.00 85.25 91 ALA A C 1
ATOM 715 O O . ALA A 1 91 ? 2.429 -10.575 -11.127 1.00 85.25 91 ALA A O 1
ATOM 716 N N . LEU A 1 92 ? 2.697 -8.812 -12.480 1.00 86.75 92 LEU A N 1
ATOM 717 C CA . LEU A 1 92 ? 2.300 -7.818 -11.486 1.00 86.75 92 LEU A CA 1
ATOM 718 C C . LEU A 1 92 ? 0.835 -7.992 -11.054 1.00 86.75 92 LEU A C 1
ATOM 720 O O . LEU A 1 92 ? 0.523 -7.872 -9.870 1.00 86.75 92 LEU A O 1
ATOM 724 N N . THR A 1 93 ? -0.058 -8.344 -11.986 1.00 90.88 93 THR A N 1
ATOM 725 C CA . THR A 1 93 ? -1.461 -8.676 -11.684 1.00 90.88 93 THR A CA 1
ATOM 726 C C . THR A 1 93 ? -1.539 -9.856 -10.733 1.00 90.88 93 THR A C 1
ATOM 728 O O . THR A 1 93 ? -2.266 -9.782 -9.743 1.00 90.88 93 THR A O 1
ATOM 731 N N . LYS A 1 94 ? -0.778 -10.925 -10.993 1.00 87.19 94 LYS A N 1
ATOM 732 C CA . LYS A 1 94 ? -0.743 -12.089 -10.110 1.00 87.19 94 LYS A CA 1
ATOM 733 C C . LYS A 1 94 ? -0.271 -11.703 -8.709 1.00 87.19 94 LYS A C 1
ATOM 735 O O . LYS A 1 94 ? -0.980 -11.975 -7.747 1.00 87.19 94 LYS A O 1
ATOM 740 N N . THR A 1 95 ? 0.868 -11.023 -8.596 1.00 83.25 95 THR A N 1
ATOM 741 C CA . THR A 1 95 ? 1.452 -10.673 -7.294 1.00 83.25 95 THR A CA 1
ATOM 742 C C . THR A 1 95 ? 0.535 -9.763 -6.472 1.00 83.25 95 THR A C 1
ATOM 744 O O . THR A 1 95 ? 0.300 -10.029 -5.293 1.00 83.25 95 THR A O 1
ATOM 747 N N . ILE A 1 96 ? -0.040 -8.724 -7.090 1.00 87.44 96 ILE A N 1
ATOM 748 C CA . ILE A 1 96 ? -0.966 -7.807 -6.407 1.00 87.44 96 ILE A CA 1
ATOM 749 C C . ILE A 1 96 ? -2.249 -8.537 -5.994 1.00 87.44 96 ILE A C 1
ATOM 751 O O . ILE A 1 96 ? -2.751 -8.307 -4.895 1.00 87.44 96 ILE A O 1
ATOM 755 N N . SER A 1 97 ? -2.779 -9.417 -6.850 1.00 90.94 97 SER A N 1
ATOM 756 C CA . SER A 1 97 ? -4.006 -10.169 -6.552 1.00 90.94 97 SER A CA 1
ATOM 757 C C . SER A 1 97 ? -3.795 -11.154 -5.402 1.00 90.94 97 SER A C 1
ATOM 759 O O . SER A 1 97 ? -4.612 -11.201 -4.485 1.00 90.94 97 SER A O 1
ATOM 761 N N . ASP A 1 98 ? -2.673 -11.878 -5.406 1.00 87.56 98 ASP A N 1
ATOM 762 C CA . ASP A 1 98 ? -2.305 -12.801 -4.331 1.00 87.56 98 ASP A CA 1
ATOM 763 C C . ASP A 1 98 ? -2.107 -12.046 -3.002 1.00 87.56 98 ASP A C 1
ATOM 765 O O . ASP A 1 98 ? -2.552 -12.513 -1.952 1.00 87.56 98 ASP A O 1
ATOM 769 N N . ASN A 1 99 ? -1.489 -10.857 -3.027 1.00 86.12 99 ASN A N 1
ATOM 770 C CA . ASN A 1 99 ? -1.326 -10.025 -1.832 1.00 86.12 99 ASN A CA 1
ATOM 771 C C . ASN A 1 99 ? -2.663 -9.487 -1.303 1.00 86.12 99 ASN A C 1
ATOM 773 O O . ASN A 1 99 ? -2.897 -9.512 -0.096 1.00 86.12 99 ASN A O 1
ATOM 777 N N . LEU A 1 100 ? -3.556 -9.034 -2.186 1.00 90.06 100 LEU A N 1
ATOM 778 C CA . LEU A 1 100 ? -4.883 -8.572 -1.788 1.00 90.06 100 LEU A CA 1
ATOM 779 C C . LEU A 1 100 ? -5.690 -9.698 -1.134 1.00 90.06 100 LEU A C 1
ATOM 781 O O . LEU A 1 100 ? -6.299 -9.481 -0.091 1.00 90.06 100 LEU A O 1
ATOM 785 N N . GLU A 1 101 ? -5.651 -10.906 -1.694 1.00 94.38 101 GLU A N 1
ATOM 786 C CA . GLU A 1 101 ? -6.347 -12.057 -1.116 1.00 94.38 101 GLU A CA 1
ATOM 787 C C . GLU A 1 101 ? -5.748 -12.470 0.239 1.00 94.38 101 GLU A C 1
ATOM 789 O O . GLU A 1 101 ? -6.478 -12.821 1.165 1.00 94.38 101 GLU A O 1
ATOM 794 N N . GLN A 1 102 ? -4.426 -12.357 0.408 1.00 89.44 102 GLN A N 1
ATOM 795 C CA . GLN A 1 102 ? -3.787 -12.535 1.716 1.00 89.44 102 GLN A CA 1
ATOM 796 C C . GLN A 1 102 ? -4.248 -11.486 2.732 1.00 89.44 102 GLN A C 1
ATOM 798 O O . GLN A 1 102 ? -4.526 -11.852 3.870 1.00 89.44 102 GLN A O 1
ATOM 803 N N . ASN A 1 103 ? -4.379 -10.215 2.336 1.00 90.25 103 ASN A N 1
ATOM 804 C CA . ASN A 1 103 ? -4.890 -9.159 3.215 1.00 90.25 103 ASN A CA 1
ATOM 805 C C . ASN A 1 103 ? -6.349 -9.420 3.616 1.00 90.25 103 ASN A C 1
ATOM 807 O O . ASN A 1 103 ? -6.700 -9.239 4.778 1.00 90.25 103 ASN A O 1
ATOM 811 N N . VAL A 1 104 ? -7.183 -9.890 2.680 1.00 95.25 104 VAL A N 1
ATOM 812 C CA . VAL A 1 104 ? -8.575 -10.284 2.956 1.00 95.25 104 VAL A CA 1
ATOM 813 C C . VAL A 1 104 ? -8.614 -11.415 3.976 1.00 95.25 104 VAL A C 1
ATOM 815 O O . VAL A 1 104 ? -9.277 -11.289 5.001 1.00 95.25 104 VAL A O 1
ATOM 818 N N . ARG A 1 105 ? -7.870 -12.498 3.732 1.00 96.06 105 ARG A N 1
ATOM 819 C CA . ARG A 1 105 ? -7.803 -13.636 4.655 1.00 96.06 105 ARG A CA 1
ATOM 820 C C . ARG A 1 105 ? -7.296 -13.222 6.029 1.00 96.06 105 ARG A C 1
ATOM 822 O O . ARG A 1 105 ? -7.937 -13.537 7.017 1.00 96.06 105 ARG A O 1
ATOM 829 N N . PHE A 1 106 ? -6.201 -12.467 6.083 1.00 91.25 106 PHE A N 1
ATOM 830 C CA . PHE A 1 106 ? -5.647 -11.946 7.330 1.00 91.25 106 PHE A CA 1
ATOM 831 C C . PHE A 1 106 ? -6.681 -11.148 8.129 1.00 91.25 106 PHE A C 1
ATOM 833 O O . PHE A 1 106 ? -6.821 -11.366 9.328 1.00 91.25 106 PHE A O 1
ATOM 840 N N . HIS A 1 107 ? -7.418 -10.249 7.471 1.00 93.75 107 HIS A N 1
ATOM 841 C CA . HIS A 1 107 ? -8.425 -9.412 8.123 1.00 93.75 107 HIS A CA 1
ATOM 842 C C . HIS A 1 107 ? -9.553 -10.245 8.736 1.00 93.75 107 HIS A C 1
ATOM 844 O O . HIS A 1 107 ? -9.924 -10.033 9.890 1.00 93.75 107 HIS A O 1
ATOM 850 N N . LEU A 1 108 ? -10.055 -11.223 7.978 1.00 95.94 108 LEU A N 1
ATOM 851 C CA . LEU A 1 108 ? -11.131 -12.114 8.411 1.00 95.94 108 LEU A CA 1
ATOM 852 C C . LEU A 1 108 ? -10.671 -13.085 9.509 1.00 95.94 108 LEU A C 1
ATOM 854 O O . LEU A 1 108 ? -11.354 -13.226 10.520 1.00 95.94 108 LEU A O 1
ATOM 858 N N . ASP A 1 109 ? -9.502 -13.707 9.347 1.00 95.56 109 ASP A N 1
ATOM 859 C CA . ASP A 1 109 ? -8.931 -14.660 10.309 1.00 95.56 109 ASP A CA 1
ATOM 860 C C . ASP A 1 109 ? -8.589 -13.976 11.644 1.00 95.56 109 ASP A C 1
ATOM 862 O O . ASP A 1 109 ? -8.701 -14.584 12.709 1.00 95.56 109 ASP A O 1
ATOM 866 N N . ALA A 1 110 ? -8.206 -12.695 11.604 1.00 92.81 110 ALA A N 1
ATOM 867 C CA . ALA A 1 110 ? -7.969 -11.879 12.792 1.00 92.81 110 ALA A CA 1
ATOM 868 C C . ALA A 1 110 ? -9.259 -11.414 13.494 1.00 92.81 110 ALA A C 1
ATOM 870 O O . ALA A 1 110 ? -9.181 -10.822 14.571 1.00 92.81 110 ALA A O 1
ATOM 871 N N . GLY A 1 111 ? -10.434 -11.649 12.899 1.00 95.00 111 GLY A N 1
ATOM 872 C CA . GLY A 1 111 ? -11.718 -11.193 13.430 1.00 95.00 111 GLY A CA 1
ATOM 873 C C . GLY A 1 111 ? -11.887 -9.672 13.413 1.00 95.00 111 GLY A C 1
ATOM 874 O O . GLY A 1 111 ? -12.663 -9.146 14.209 1.00 95.00 111 GLY A O 1
ATOM 875 N N . LEU A 1 112 ? -11.153 -8.962 12.545 1.00 94.81 112 LEU A N 1
ATOM 876 C CA . LEU A 1 112 ? -11.288 -7.514 12.397 1.00 94.81 112 LEU A CA 1
ATOM 877 C C . LEU A 1 112 ? -12.666 -7.164 11.812 1.00 94.81 112 LEU A C 1
ATOM 879 O O . LEU A 1 112 ? -13.204 -7.917 10.997 1.00 94.81 112 LEU A O 1
ATOM 883 N N . PRO A 1 113 ? -13.250 -6.013 12.190 1.00 94.12 113 PRO A N 1
ATOM 884 C CA . PRO A 1 113 ? -14.567 -5.619 11.707 1.00 94.12 113 PRO A CA 1
ATOM 885 C C . PRO A 1 113 ? -14.570 -5.389 10.192 1.00 94.12 113 PRO A C 1
ATOM 887 O O . PRO A 1 113 ? -13.628 -4.822 9.636 1.00 94.12 113 PRO A O 1
ATOM 890 N N . GLY A 1 114 ? -15.660 -5.790 9.540 1.00 94.12 114 GLY A N 1
ATOM 891 C CA . GLY A 1 114 ? -15.858 -5.648 8.099 1.00 94.12 114 GLY A CA 1
ATOM 892 C C . GLY A 1 114 ? -15.756 -6.968 7.340 1.00 94.12 114 GLY A C 1
ATOM 893 O O . GLY A 1 114 ? -15.561 -8.037 7.914 1.00 94.12 114 GLY A O 1
ATOM 894 N N . ASP A 1 115 ? -15.926 -6.885 6.027 1.00 95.56 115 ASP A N 1
ATOM 895 C CA . ASP A 1 115 ? -15.910 -8.029 5.121 1.00 95.56 115 ASP A CA 1
ATOM 896 C C . ASP A 1 115 ? -14.834 -7.863 4.032 1.00 95.56 115 ASP A C 1
ATOM 898 O O . ASP A 1 115 ? -13.981 -6.970 4.069 1.00 95.56 115 ASP A O 1
ATOM 902 N N . ARG A 1 116 ? -14.866 -8.724 3.011 1.00 96.62 116 ARG A N 1
ATOM 903 C CA . ARG A 1 116 ? -13.980 -8.584 1.849 1.00 96.62 116 ARG A CA 1
ATOM 904 C C . ARG A 1 116 ? -14.111 -7.208 1.186 1.00 96.62 116 ARG A C 1
ATOM 906 O O . ARG A 1 116 ? -13.112 -6.664 0.720 1.00 96.62 116 ARG A O 1
ATOM 913 N N . THR A 1 117 ? -15.320 -6.657 1.124 1.00 97.00 117 THR A N 1
ATOM 914 C CA . THR A 1 117 ? -15.587 -5.343 0.532 1.00 97.00 117 THR A CA 1
ATOM 915 C C . THR A 1 117 ? -14.884 -4.252 1.327 1.00 97.00 117 THR A C 1
ATOM 917 O O . THR A 1 117 ? -14.218 -3.413 0.725 1.00 97.00 117 THR A O 1
ATOM 920 N N . THR A 1 118 ? -14.942 -4.309 2.660 1.00 95.06 118 THR A N 1
ATOM 921 C CA . THR A 1 118 ? -14.184 -3.419 3.551 1.00 95.06 118 THR A CA 1
ATOM 922 C C . THR A 1 118 ? -12.697 -3.433 3.206 1.00 95.06 118 THR A C 1
ATOM 924 O O . THR A 1 118 ? -12.117 -2.382 2.937 1.00 95.06 118 THR A O 1
ATOM 927 N N . VAL A 1 119 ? -12.081 -4.615 3.129 1.00 94.31 119 VAL A N 1
ATOM 928 C CA . VAL A 1 119 ? -10.640 -4.739 2.854 1.00 94.31 119 VAL A CA 1
ATOM 929 C C . VAL A 1 119 ? -10.272 -4.195 1.474 1.00 94.31 119 VAL A C 1
ATOM 931 O O . VAL A 1 119 ? -9.289 -3.467 1.340 1.00 94.31 119 VAL A O 1
ATOM 934 N N . VAL A 1 120 ? -11.062 -4.506 0.441 1.00 95.81 120 VAL A N 1
ATOM 935 C CA . VAL A 1 120 ? -10.815 -4.014 -0.924 1.00 95.81 120 VAL A CA 1
ATOM 936 C C . VAL A 1 120 ? -10.961 -2.492 -0.998 1.00 95.81 120 VAL A C 1
ATOM 938 O O . VAL A 1 120 ? -10.126 -1.833 -1.618 1.00 95.81 120 VAL A O 1
ATOM 941 N N . SER A 1 121 ? -11.969 -1.923 -0.337 1.00 95.88 121 SER A N 1
ATOM 942 C CA . SER A 1 121 ? -12.169 -0.473 -0.259 1.00 95.88 121 SER A CA 1
ATOM 943 C C . SER A 1 121 ? -11.009 0.225 0.446 1.00 95.88 121 SER A C 1
ATOM 945 O O . SER A 1 121 ? -10.485 1.207 -0.078 1.00 95.88 121 SER A O 1
ATOM 947 N N . LEU A 1 122 ? -10.556 -0.306 1.586 1.00 93.56 122 LEU A N 1
ATOM 948 C CA . LEU A 1 122 ? -9.394 0.222 2.303 1.00 93.56 122 LEU A CA 1
ATOM 949 C C . LEU A 1 122 ? -8.117 0.112 1.459 1.00 93.56 122 LEU A C 1
ATOM 951 O O . LEU A 1 122 ? -7.360 1.075 1.370 1.00 93.56 122 LEU A O 1
ATOM 955 N N . TYR A 1 123 ? -7.899 -1.015 0.774 1.00 92.69 123 TYR A N 1
ATOM 956 C CA . TYR A 1 123 ? -6.774 -1.194 -0.150 1.00 92.69 123 TYR A CA 1
ATOM 957 C C . TYR A 1 123 ? -6.764 -0.138 -1.267 1.00 92.69 123 TYR A C 1
ATOM 959 O O . TYR A 1 123 ? -5.717 0.457 -1.542 1.00 92.69 123 TYR A O 1
ATOM 967 N N . LEU A 1 124 ? -7.911 0.122 -1.902 1.00 94.81 124 LEU A N 1
ATOM 968 C CA . LEU A 1 124 ? -8.020 1.118 -2.972 1.00 94.81 124 LEU A CA 1
ATOM 969 C C . LEU A 1 124 ? -7.838 2.544 -2.441 1.00 94.81 124 LEU A C 1
ATOM 971 O O . LEU A 1 124 ? -7.091 3.319 -3.039 1.00 94.81 124 LEU A O 1
ATOM 975 N N . ALA A 1 125 ? -8.459 2.870 -1.305 1.00 94.69 125 ALA A N 1
ATOM 976 C CA . ALA A 1 125 ? -8.331 4.178 -0.670 1.00 94.69 125 ALA A CA 1
ATOM 977 C C . ALA A 1 125 ? -6.877 4.474 -0.275 1.00 94.69 125 ALA A C 1
ATOM 979 O O . ALA A 1 125 ? -6.345 5.524 -0.635 1.00 94.69 125 ALA A O 1
ATOM 980 N N . MET A 1 126 ? -6.201 3.521 0.377 1.00 91.25 126 MET A N 1
ATOM 981 C CA . MET A 1 126 ? -4.785 3.662 0.721 1.00 91.25 126 MET A CA 1
ATOM 982 C C . MET A 1 126 ? -3.901 3.757 -0.520 1.00 91.25 126 MET A C 1
ATOM 984 O O . MET A 1 126 ? -2.978 4.561 -0.539 1.00 91.25 126 MET A O 1
ATOM 988 N N . SER A 1 127 ? -4.182 2.983 -1.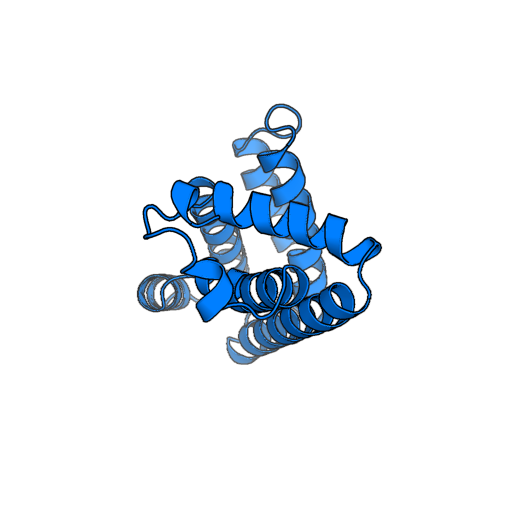572 1.00 90.81 127 SER A N 1
ATOM 989 C CA . SER A 1 127 ? -3.418 3.063 -2.825 1.00 90.81 127 SER A CA 1
ATOM 990 C C . SER A 1 127 ? -3.494 4.461 -3.448 1.00 90.81 127 SER A C 1
ATOM 992 O O . SER A 1 127 ? -2.470 4.982 -3.882 1.00 90.81 127 SER A O 1
ATOM 994 N N . GLY A 1 128 ? -4.678 5.085 -3.460 1.00 92.75 128 GLY A N 1
ATOM 995 C CA . GLY A 1 128 ? -4.859 6.458 -3.944 1.00 92.75 128 GLY A CA 1
ATOM 996 C C . GLY A 1 128 ? -4.149 7.491 -3.068 1.00 92.75 128 GLY A C 1
ATOM 997 O O . GLY A 1 128 ? -3.408 8.324 -3.579 1.00 92.75 128 GLY A O 1
ATOM 998 N N . MET A 1 129 ? -4.299 7.380 -1.747 1.00 92.12 129 MET A N 1
ATOM 999 C CA . MET A 1 129 ? -3.604 8.238 -0.780 1.00 92.12 129 MET A CA 1
ATOM 1000 C C . MET A 1 129 ? -2.081 8.176 -0.910 1.00 92.12 129 MET A C 1
ATOM 1002 O O . MET A 1 129 ? -1.410 9.202 -0.863 1.00 92.12 129 MET A O 1
ATOM 1006 N N . ILE A 1 130 ? -1.533 6.971 -1.089 1.00 89.00 130 ILE A N 1
ATOM 1007 C CA . ILE A 1 130 ? -0.099 6.762 -1.290 1.00 89.00 130 ILE A CA 1
ATOM 1008 C C . ILE A 1 130 ? 0.366 7.475 -2.561 1.00 89.00 130 ILE A C 1
ATOM 1010 O O . ILE A 1 130 ? 1.403 8.128 -2.530 1.00 89.00 130 ILE A O 1
ATOM 1014 N N . VAL A 1 131 ? -0.383 7.377 -3.666 1.00 92.69 131 VAL A N 1
ATOM 1015 C CA . VAL A 1 131 ? -0.050 8.098 -4.904 1.00 92.69 131 VAL A CA 1
ATOM 1016 C C . VAL A 1 131 ? -0.013 9.600 -4.648 1.00 92.69 131 VAL A C 1
ATOM 1018 O O . VAL A 1 131 ? 1.020 10.209 -4.907 1.00 92.69 131 VAL A O 1
ATOM 1021 N N . GLU A 1 132 ? -1.081 10.165 -4.080 1.00 93.88 132 GLU A N 1
ATOM 1022 C CA . GLU A 1 132 ? -1.190 11.607 -3.831 1.00 93.88 132 GLU A CA 1
ATOM 1023 C C . GLU A 1 132 ? -0.019 12.118 -2.982 1.00 93.88 132 GLU A C 1
ATOM 1025 O O . GLU A 1 132 ? 0.707 13.019 -3.392 1.00 93.88 132 GLU A O 1
ATOM 1030 N N . HIS A 1 133 ? 0.263 11.456 -1.858 1.00 90.00 133 HIS A N 1
ATOM 1031 C CA . HIS A 1 133 ? 1.361 11.824 -0.958 1.00 90.00 133 HIS A CA 1
ATOM 1032 C C . HIS A 1 133 ? 2.753 11.703 -1.603 1.00 90.00 133 HIS A C 1
ATOM 1034 O O . HIS A 1 133 ? 3.696 12.442 -1.292 1.00 90.00 133 HIS A O 1
ATOM 1040 N N . LEU A 1 134 ? 2.924 10.747 -2.515 1.00 89.50 134 LEU A N 1
ATOM 1041 C CA . LEU A 1 134 ? 4.186 10.547 -3.221 1.00 89.50 134 LEU A CA 1
ATOM 1042 C C . LEU A 1 134 ? 4.390 11.517 -4.378 1.00 89.50 134 LEU A C 1
ATOM 1044 O O . LEU A 1 134 ? 5.537 11.831 -4.692 1.00 89.50 134 LEU A O 1
ATOM 1048 N N . THR A 1 135 ? 3.329 11.983 -5.026 1.00 92.25 135 THR A N 1
ATOM 1049 C CA . THR A 1 135 ? 3.460 12.810 -6.230 1.00 92.25 135 THR A CA 1
ATOM 1050 C C . THR A 1 135 ? 3.180 14.282 -5.977 1.00 92.25 135 THR A C 1
ATOM 1052 O O . THR A 1 135 ? 3.844 15.125 -6.571 1.00 92.25 135 THR A O 1
ATOM 1055 N N . LEU A 1 136 ? 2.224 14.589 -5.101 1.00 93.94 136 LEU A N 1
ATOM 1056 C CA . LEU A 1 136 ? 1.664 15.920 -4.868 1.00 93.94 136 LEU A CA 1
ATOM 1057 C C . LEU A 1 136 ? 1.353 16.126 -3.365 1.00 93.94 136 LEU A C 1
ATOM 1059 O O . LEU A 1 136 ? 0.207 16.359 -2.991 1.00 93.94 136 LEU A O 1
ATOM 1063 N N . PRO A 1 137 ? 2.362 16.068 -2.474 1.00 89.81 137 PRO A N 1
ATOM 1064 C CA . PRO A 1 137 ? 2.149 16.069 -1.020 1.00 89.81 137 PRO A CA 1
ATOM 1065 C C . PRO A 1 137 ? 1.451 17.326 -0.470 1.00 89.81 137 PRO A C 1
ATOM 1067 O O . PRO A 1 137 ? 0.927 17.302 0.637 1.00 89.81 137 PRO A O 1
ATOM 1070 N N . GLU A 1 138 ? 1.442 18.430 -1.221 1.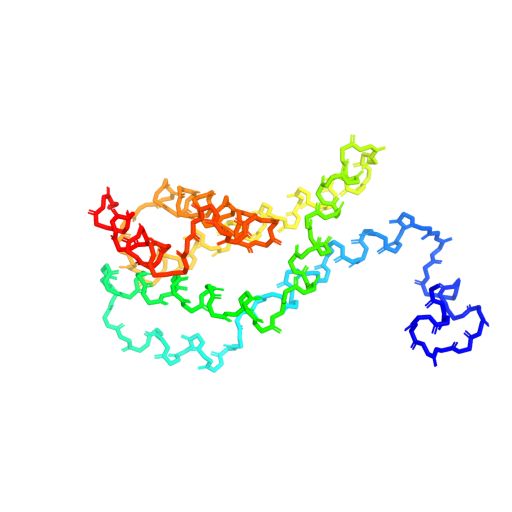00 90.94 138 GLU A N 1
ATOM 1071 C CA . GLU A 1 138 ? 0.766 19.674 -0.829 1.00 90.94 138 GLU A CA 1
ATOM 1072 C C . GLU A 1 138 ? -0.752 19.645 -1.073 1.00 90.94 138 GLU A C 1
ATOM 1074 O O . GLU A 1 138 ? -1.467 20.476 -0.522 1.00 90.94 138 GLU A O 1
ATOM 1079 N N . VAL A 1 139 ? -1.258 18.706 -1.885 1.00 92.38 139 VAL A N 1
ATOM 1080 C CA . VAL A 1 139 ? -2.698 18.583 -2.179 1.00 92.38 139 VAL A CA 1
ATOM 1081 C C . VAL A 1 139 ? -3.462 18.020 -0.986 1.00 92.38 139 VAL A C 1
ATOM 1083 O O . VAL A 1 139 ? -4.597 18.423 -0.743 1.00 92.38 139 VAL A O 1
ATOM 1086 N N . LEU A 1 140 ? -2.844 17.094 -0.252 1.00 88.38 140 LEU A N 1
ATOM 1087 C CA . LEU A 1 140 ? -3.424 16.480 0.933 1.00 88.38 140 LEU A CA 1
ATOM 1088 C C . LEU A 1 140 ? -2.342 16.343 2.014 1.00 88.38 140 LEU A C 1
ATOM 1090 O O . LEU A 1 140 ? -1.614 15.347 2.027 1.00 88.38 140 LEU A O 1
ATOM 1094 N N . PRO A 1 141 ? -2.211 17.340 2.907 1.00 89.69 141 PRO A N 1
ATOM 1095 C CA . PRO A 1 141 ? -1.255 17.305 4.006 1.00 89.69 141 PRO A CA 1
ATOM 1096 C C . PRO A 1 141 ? -1.397 16.049 4.874 1.00 89.69 141 PRO A C 1
ATOM 1098 O O . PRO A 1 141 ? -2.486 15.501 5.044 1.00 89.69 141 PRO A O 1
ATOM 1101 N N . GLU A 1 142 ? -0.293 15.613 5.486 1.00 86.31 142 GLU A N 1
ATOM 1102 C CA . GLU A 1 142 ? -0.244 14.355 6.247 1.00 86.31 142 GLU A CA 1
ATOM 1103 C C . GLU A 1 142 ? -1.286 14.287 7.379 1.00 86.31 142 GLU A C 1
ATOM 1105 O O . GLU A 1 142 ? -1.853 13.225 7.643 1.00 86.31 142 GLU A O 1
ATOM 1110 N N . ASP A 1 143 ? -1.571 15.411 8.036 1.00 89.06 143 ASP A N 1
ATOM 1111 C CA . ASP A 1 143 ? -2.571 15.460 9.105 1.00 89.06 143 ASP A CA 1
ATOM 1112 C C . ASP A 1 143 ? -3.999 15.270 8.565 1.00 89.06 143 ASP A C 1
ATOM 1114 O O . ASP A 1 143 ? -4.785 14.535 9.163 1.00 89.06 143 ASP A O 1
ATOM 1118 N N . GLU A 1 144 ? -4.307 15.793 7.375 1.00 91.75 144 GLU A N 1
ATOM 1119 C CA . GLU A 1 144 ? -5.589 15.545 6.703 1.00 91.75 144 GLU A CA 1
ATOM 1120 C C . GLU A 1 144 ? -5.715 14.081 6.251 1.00 91.75 144 GLU A C 1
ATOM 1122 O O . GLU A 1 144 ? -6.783 13.476 6.369 1.00 91.75 144 GLU A O 1
ATOM 1127 N N . MET A 1 145 ? -4.620 13.450 5.807 1.00 90.62 145 MET A N 1
ATOM 1128 C CA . MET A 1 145 ? -4.611 12.011 5.505 1.00 90.62 145 MET A CA 1
ATOM 1129 C C . MET A 1 145 ? -4.917 11.171 6.748 1.00 90.62 145 MET A C 1
ATOM 1131 O O . MET A 1 145 ? -5.681 10.206 6.687 1.00 90.62 145 MET A O 1
ATOM 1135 N N . LYS A 1 146 ? -4.322 11.534 7.887 1.00 90.75 146 LYS A N 1
ATOM 1136 C CA . LYS A 1 146 ? -4.545 10.875 9.178 1.00 90.75 146 LYS A CA 1
ATOM 1137 C C . LYS A 1 146 ? -6.004 10.966 9.616 1.00 90.75 146 LYS A C 1
ATOM 1139 O O . LYS A 1 146 ? -6.523 9.980 10.136 1.00 90.75 146 LYS A O 1
ATOM 1144 N N . GLU A 1 147 ? -6.657 12.105 9.417 1.00 93.19 147 GLU A N 1
ATOM 1145 C CA . GLU A 1 147 ? -8.091 12.270 9.688 1.00 93.19 147 GLU A CA 1
ATOM 1146 C C . GLU A 1 147 ? -8.954 11.466 8.706 1.00 93.19 147 GLU A C 1
ATOM 1148 O O . GLU A 1 147 ? -9.926 10.816 9.102 1.00 93.19 147 GLU A O 1
ATOM 1153 N N . LEU A 1 148 ? -8.568 11.436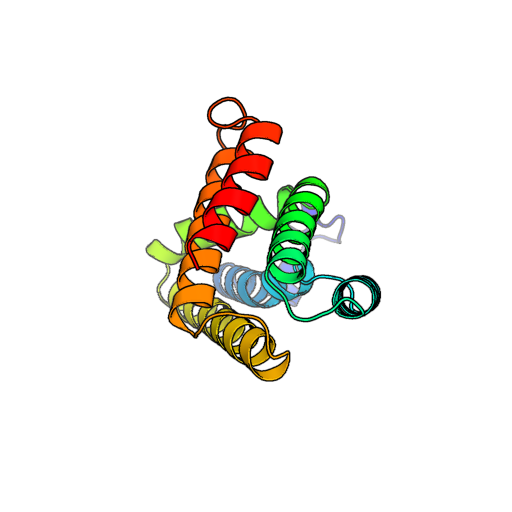 7.427 1.00 93.62 148 LEU A N 1
ATOM 1154 C CA . LEU A 1 148 ? -9.274 10.674 6.403 1.00 93.62 148 LEU A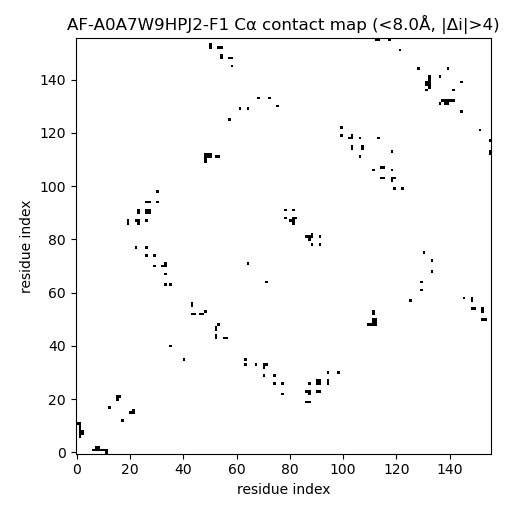 CA 1
ATOM 1155 C C . LEU A 1 148 ? -9.224 9.163 6.669 1.00 93.62 148 LEU A C 1
ATOM 1157 O O . LEU A 1 148 ? -10.223 8.480 6.452 1.00 93.62 148 LEU A O 1
ATOM 1161 N N . ILE A 1 149 ? -8.104 8.642 7.180 1.00 94.06 149 ILE A N 1
ATOM 1162 C CA . ILE A 1 149 ? -7.989 7.244 7.619 1.00 94.06 149 ILE A CA 1
ATOM 1163 C C . ILE A 1 149 ? -9.024 6.934 8.710 1.00 94.06 149 ILE A C 1
ATOM 1165 O O . ILE A 1 149 ? -9.751 5.948 8.5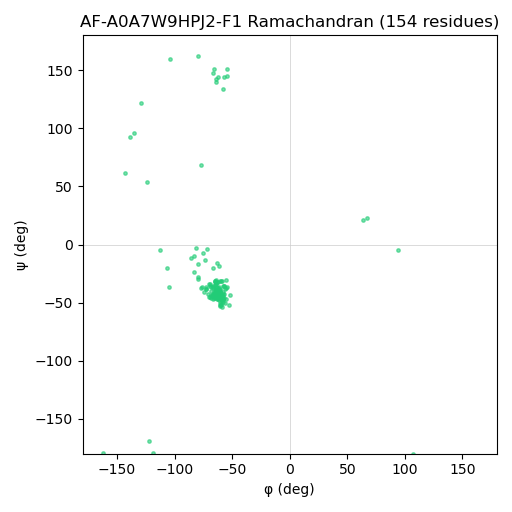80 1.00 94.06 149 ILE A O 1
ATOM 1169 N N . THR A 1 150 ? -9.146 7.777 9.742 1.00 94.19 150 THR A N 1
ATOM 1170 C CA . THR A 1 150 ? -10.163 7.606 10.796 1.00 94.19 150 THR A CA 1
ATOM 1171 C C . THR A 1 150 ? -11.570 7.601 10.196 1.00 94.19 150 THR A C 1
ATOM 1173 O O . THR A 1 150 ? -12.336 6.661 10.404 1.00 94.19 150 THR A O 1
ATOM 1176 N N . ALA A 1 151 ? -11.884 8.588 9.351 1.00 94.50 151 ALA A N 1
ATOM 1177 C CA . ALA A 1 151 ? -13.193 8.694 8.713 1.00 94.50 151 ALA A CA 1
ATOM 1178 C C . ALA A 1 151 ? -13.525 7.503 7.792 1.00 94.50 151 ALA A C 1
ATOM 1180 O O . ALA A 1 151 ? -14.693 7.140 7.650 1.00 94.50 151 ALA A O 1
ATOM 1181 N N . LEU A 1 152 ? -12.528 6.901 7.134 1.00 93.25 152 LEU A N 1
ATOM 1182 C CA . LEU A 1 152 ? -12.718 5.707 6.307 1.00 93.25 152 LEU A CA 1
ATOM 1183 C C . LEU A 1 152 ? -13.065 4.483 7.149 1.00 93.25 152 LEU A C 1
ATOM 1185 O O . LEU A 1 152 ? -14.003 3.769 6.807 1.00 93.25 152 LEU A O 1
ATOM 1189 N N . VAL A 1 153 ? -12.342 4.262 8.246 1.00 93.56 153 VAL A N 1
ATOM 1190 C CA . VAL A 1 153 ? -12.573 3.123 9.145 1.00 93.56 153 VAL A CA 1
ATOM 1191 C C . VAL A 1 153 ? -13.927 3.232 9.852 1.00 93.56 153 VAL A C 1
ATOM 1193 O O . VAL A 1 153 ? -14.635 2.236 10.023 1.00 93.56 153 VAL A O 1
ATOM 1196 N N . ASP A 1 154 ? -14.352 4.441 10.209 1.00 92.94 154 ASP A N 1
ATOM 1197 C CA . ASP A 1 154 ? -15.660 4.648 10.834 1.00 92.94 154 ASP A CA 1
ATOM 1198 C C . ASP A 1 154 ? -16.827 4.272 9.913 1.00 92.94 154 ASP A C 1
ATOM 1200 O O . ASP A 1 154 ? -17.856 3.792 10.395 1.00 92.94 154 ASP A O 1
ATOM 1204 N N . ARG A 1 155 ? -16.652 4.427 8.594 1.00 87.62 155 ARG A N 1
ATOM 1205 C CA . ARG A 1 155 ? -17.662 4.130 7.562 1.00 87.62 155 ARG A CA 1
ATOM 1206 C C . ARG A 1 155 ? -17.731 2.657 7.148 1.00 87.62 155 ARG A C 1
ATOM 1208 O O . ARG A 1 155 ? -18.649 2.304 6.409 1.00 87.62 155 ARG A O 1
ATOM 1215 N N . THR A 1 156 ? -16.775 1.834 7.578 1.00 77.25 156 THR A N 1
ATOM 1216 C CA . THR A 1 156 ? -16.744 0.379 7.328 1.00 77.25 156 THR A CA 1
ATOM 1217 C C . THR A 1 156 ? -17.391 -0.412 8.451 1.00 77.25 156 THR A C 1
ATOM 1219 O O . THR A 1 156 ? -17.939 -1.491 8.161 1.00 77.25 156 THR A O 1
#

Organism: NCBI:txid1105145

Foldseek 3Di:
DCVVVVHDPCPCVVVAVDPLSVLLVLLQCLCVVLDDDPVVVVVLLVDQQELVSQLVVLVVSVVSCVVCVVSVVSVVVLVVVCVVPVVSVVSNVVNVVVVLVVQQCVSVVSVHPDHSVLSVVSVVVSNVVSVCCSPPCPVAPPVNVSVVSSVSSVVD

Secondary structure (DSSP, 8-state):
-TTTTT--TTHHHHH-SSHHHHHHHHHHHHHHHHSPPHHHHHHHTTS-SSHHHHHHHHHHHHHHHHHTHHHHHHHHHHHHHHTT-HHHHHHHHHHHHHHHHHHHHHHHHTT-SS-HHHHHHHHHHHHHHHHHHHH-TTTS-HHHHHHHHHHHHHT-

pLDDT: mean 86.29, std 8.81, range [64.62, 97.0]

Solvent-accessible surface area (backbone atoms only — not comparable to full-atom values): 8816 Å² total; per-residue (Å²): 105,26,75,82,69,74,45,64,85,65,51,53,66,75,80,24,94,44,75,64,54,42,53,36,52,49,48,61,45,50,59,66,72,70,48,77,55,68,69,59,52,55,60,61,64,72,51,69,55,38,61,70,43,56,41,50,55,54,50,55,50,56,55,48,43,73,76,41,49,66,62,55,52,52,51,52,52,48,59,60,52,23,79,80,33,69,70,42,32,53,50,38,50,49,48,54,50,55,49,50,52,49,52,38,49,51,40,58,77,61,55,34,76,59,54,64,66,42,46,53,50,50,52,53,52,50,54,52,52,52,49,42,52,73,75,44,43,85,82,55,43,71,69,59,50,56,52,48,47,51,57,53,50,74,74,85

Radius of gyration: 17.56 Å; Cα contacts (8 Å, |Δi|>4): 109; chains: 1; bounding box: 49×34×43 Å

Mean predicted aligned error: 6.38 Å

InterPro domains:
  IPR041583 Tetracyclin repressor-like, C-terminal, group 31 [PF17940] (53-155)